Protein AF-A0A8D0CW54-F1 (afdb_monomer_lite)

Organism: Sander lucioperca (NCBI:txid283035)

Structure (mmCIF, N/CA/C/O backbone):
data_AF-A0A8D0CW54-F1
#
_entry.id   AF-A0A8D0CW54-F1
#
loop_
_atom_site.group_PDB
_atom_site.id
_atom_site.type_symbol
_atom_site.label_atom_id
_atom_site.label_alt_id
_atom_site.label_comp_id
_atom_site.label_asym_id
_atom_site.label_entity_id
_atom_site.label_seq_id
_atom_site.pdbx_PDB_ins_code
_atom_site.Cartn_x
_atom_site.Cartn_y
_atom_site.Cartn_z
_atom_site.occupancy
_atom_site.B_iso_or_equiv
_atom_site.auth_seq_id
_atom_site.auth_comp_id
_atom_site.auth_asym_id
_atom_site.auth_atom_id
_atom_site.pdbx_PDB_model_num
ATOM 1 N N . ILE A 1 1 ? 18.527 11.043 -19.816 1.00 37.56 1 ILE A N 1
ATOM 2 C CA . ILE A 1 1 ? 17.494 11.307 -18.784 1.00 37.56 1 ILE A CA 1
ATOM 3 C C . ILE A 1 1 ? 17.445 10.067 -17.911 1.00 37.56 1 ILE A C 1
ATOM 5 O O . ILE A 1 1 ? 16.970 9.041 -18.379 1.00 37.56 1 ILE A O 1
ATOM 9 N N . GLU A 1 2 ? 18.038 10.108 -16.717 1.00 41.84 2 GLU A N 1
ATOM 10 C CA . GLU A 1 2 ? 18.014 8.953 -15.816 1.00 41.84 2 GLU A CA 1
ATOM 11 C C . GLU A 1 2 ? 16.564 8.636 -15.440 1.00 41.84 2 GLU A C 1
ATOM 13 O O . GLU A 1 2 ? 15.854 9.465 -14.864 1.00 41.84 2 GLU A O 1
ATOM 18 N N . ALA A 1 3 ? 16.098 7.447 -15.815 1.00 60.56 3 ALA A N 1
ATOM 19 C CA . ALA A 1 3 ? 14.797 6.958 -15.404 1.00 60.56 3 ALA A CA 1
ATOM 20 C C . ALA A 1 3 ? 14.810 6.828 -13.878 1.00 60.56 3 ALA A C 1
ATOM 22 O O . ALA A 1 3 ? 15.427 5.914 -13.339 1.00 60.56 3 ALA A O 1
ATOM 23 N N . ILE A 1 4 ? 14.162 7.759 -13.167 1.00 60.91 4 ILE A N 1
ATOM 24 C CA . ILE A 1 4 ? 13.999 7.644 -11.715 1.00 60.91 4 ILE A CA 1
ATOM 25 C C . ILE A 1 4 ? 13.350 6.276 -11.444 1.00 60.91 4 ILE A C 1
ATOM 27 O O . ILE A 1 4 ? 12.227 6.068 -11.924 1.00 60.91 4 ILE A O 1
ATOM 31 N N . PRO A 1 5 ? 14.014 5.374 -10.690 1.00 67.12 5 PRO A N 1
ATOM 32 C CA . PRO A 1 5 ? 13.481 4.053 -10.386 1.00 67.12 5 PRO A CA 1
ATOM 33 C C . PRO A 1 5 ? 12.081 4.170 -9.791 1.00 67.12 5 PRO A C 1
ATOM 35 O O . PRO A 1 5 ? 11.826 5.068 -8.977 1.00 67.12 5 PRO A O 1
ATOM 38 N N . ALA A 1 6 ? 11.171 3.280 -10.190 1.00 67.69 6 ALA A N 1
ATOM 39 C CA . ALA A 1 6 ? 9.778 3.315 -9.743 1.00 67.69 6 ALA A CA 1
ATOM 40 C C . ALA A 1 6 ? 9.683 3.288 -8.208 1.00 67.69 6 ALA A C 1
ATOM 42 O O . ALA A 1 6 ? 8.872 3.998 -7.620 1.00 67.69 6 ALA A O 1
ATOM 43 N N . GLU A 1 7 ? 10.618 2.596 -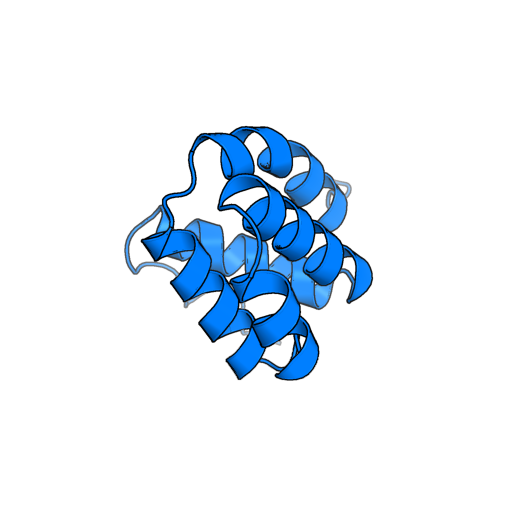7.557 1.00 67.56 7 GLU A N 1
ATOM 44 C CA . GLU A 1 7 ? 10.805 2.571 -6.105 1.00 67.56 7 GLU A CA 1
ATOM 45 C C . GLU A 1 7 ? 10.990 3.969 -5.483 1.00 67.56 7 GLU A C 1
ATOM 47 O O . GLU A 1 7 ? 10.370 4.298 -4.469 1.00 67.56 7 GLU A O 1
ATOM 52 N N . LYS A 1 8 ? 11.813 4.835 -6.096 1.00 70.94 8 LYS A N 1
ATOM 53 C CA . LYS A 1 8 ? 12.052 6.204 -5.602 1.00 70.94 8 LYS A CA 1
ATOM 54 C C . LYS A 1 8 ? 10.827 7.093 -5.801 1.00 70.94 8 LYS A C 1
ATOM 56 O O . LYS A 1 8 ? 10.568 7.968 -4.975 1.00 70.94 8 LYS A O 1
ATOM 61 N N . LYS A 1 9 ? 10.073 6.885 -6.884 1.00 73.25 9 LYS A N 1
ATOM 62 C CA . LYS A 1 9 ? 8.811 7.601 -7.111 1.00 73.25 9 LYS A CA 1
ATOM 63 C C . LYS A 1 9 ? 7.760 7.167 -6.092 1.00 73.25 9 LYS A C 1
ATOM 65 O O . LYS A 1 9 ? 7.144 8.034 -5.478 1.00 73.25 9 LYS A O 1
ATOM 70 N N . LEU A 1 10 ? 7.642 5.863 -5.839 1.00 72.62 10 LEU A N 1
ATOM 71 C CA . LEU A 1 10 ? 6.762 5.299 -4.814 1.00 72.62 10 LEU A CA 1
ATOM 72 C C . LEU A 1 10 ? 7.067 5.823 -3.417 1.00 72.62 10 LEU A C 1
ATOM 74 O O . LEU A 1 10 ? 6.155 6.191 -2.683 1.00 72.62 10 LEU A O 1
ATOM 78 N N . PHE A 1 11 ? 8.346 5.951 -3.070 1.00 71.94 11 PHE A N 1
ATOM 79 C CA . PHE A 1 11 ? 8.733 6.509 -1.780 1.00 71.94 11 PHE A CA 1
ATOM 80 C C . PHE A 1 11 ? 8.250 7.956 -1.589 1.00 71.94 11 PHE A C 1
ATOM 82 O O . PHE A 1 11 ? 7.841 8.327 -0.490 1.00 71.94 11 PHE A O 1
ATOM 89 N N . LYS A 1 12 ? 8.242 8.766 -2.659 1.00 74.56 12 LYS A N 1
ATOM 90 C CA . LYS A 1 12 ? 7.716 10.140 -2.619 1.00 74.56 12 LYS A CA 1
ATOM 91 C C . LYS A 1 12 ? 6.196 10.178 -2.487 1.00 74.56 12 LYS A C 1
ATOM 93 O O . LYS A 1 12 ? 5.689 10.982 -1.709 1.00 74.56 12 LYS A O 1
ATOM 98 N N . VAL A 1 13 ? 5.472 9.313 -3.204 1.00 72.31 13 VAL A N 1
ATOM 99 C CA . VAL A 1 13 ? 4.006 9.247 -3.069 1.00 72.31 13 VAL A CA 1
ATOM 100 C C . VAL A 1 13 ? 3.563 8.591 -1.768 1.00 72.31 13 VAL A C 1
ATOM 102 O O . VAL A 1 13 ? 2.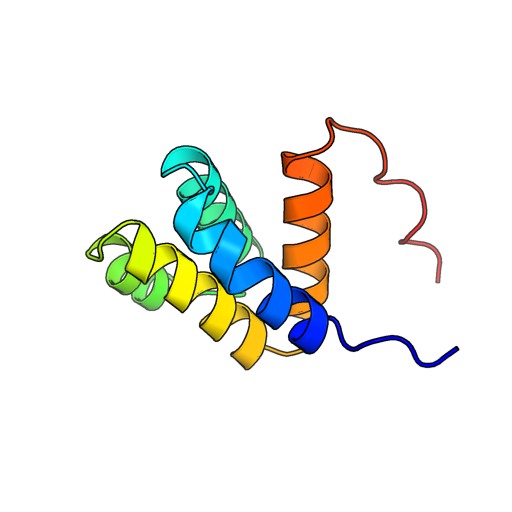458 8.874 -1.338 1.00 72.31 13 VAL A O 1
ATOM 105 N N . ARG A 1 14 ? 4.410 7.816 -1.077 1.00 77.44 14 ARG A N 1
ATOM 106 C CA . ARG A 1 14 ? 4.065 7.131 0.182 1.00 77.44 14 ARG A CA 1
ATOM 107 C C . ARG A 1 14 ? 3.402 8.026 1.219 1.00 77.44 14 ARG A C 1
ATOM 109 O O . ARG A 1 14 ? 2.408 7.617 1.803 1.00 77.44 14 ARG A O 1
ATOM 116 N N . LYS A 1 15 ? 3.922 9.235 1.441 1.00 77.00 15 LYS A N 1
ATOM 117 C CA . LYS A 1 15 ? 3.360 10.140 2.452 1.00 77.00 15 LYS A CA 1
ATOM 118 C C . LYS A 1 15 ? 1.948 10.602 2.067 1.00 77.00 15 LYS A C 1
ATOM 120 O O . LYS A 1 15 ? 1.014 10.391 2.829 1.00 77.00 15 LYS A O 1
ATOM 125 N N . GLY A 1 16 ? 1.790 11.132 0.853 1.00 74.88 16 GLY A N 1
ATOM 126 C CA . GLY A 1 16 ? 0.486 11.577 0.351 1.00 74.88 16 GLY A CA 1
ATOM 127 C C . GLY A 1 16 ? -0.499 10.428 0.120 1.00 74.88 16 GLY A C 1
ATOM 128 O O . GLY A 1 16 ? -1.699 10.606 0.278 1.00 74.88 16 GLY A O 1
ATOM 129 N N . PHE A 1 17 ? -0.001 9.234 -0.202 1.00 76.00 17 PHE A N 1
ATOM 130 C CA . PHE A 1 17 ? -0.802 8.031 -0.381 1.00 76.00 17 PHE A CA 1
ATOM 131 C C . PHE A 1 17 ? -1.374 7.552 0.951 1.00 76.00 17 PHE A C 1
ATOM 133 O O . PHE A 1 17 ? -2.576 7.371 1.049 1.00 76.00 17 PHE A O 1
ATOM 140 N N . VAL A 1 18 ? -0.557 7.426 2.001 1.00 80.50 18 VAL A N 1
ATOM 141 C CA . VAL A 1 18 ? -1.033 7.034 3.341 1.00 80.50 18 VAL A CA 1
ATOM 142 C C . VAL A 1 18 ? -2.064 8.031 3.886 1.00 80.50 18 VAL A C 1
ATOM 144 O O . VAL A 1 18 ? -3.046 7.627 4.504 1.00 80.50 18 VAL A O 1
ATOM 147 N N . GLU A 1 19 ? -1.867 9.328 3.641 1.00 79.31 19 GLU A N 1
ATOM 148 C CA . GLU A 1 19 ? -2.788 10.372 4.098 1.00 79.31 19 GLU A CA 1
ATOM 149 C C . GLU A 1 19 ? -4.089 10.392 3.266 1.00 79.31 19 GLU A C 1
ATOM 151 O O . GLU A 1 19 ? -5.181 10.404 3.839 1.00 79.31 19 GLU A O 1
ATOM 156 N N . GLY A 1 20 ? -3.988 10.313 1.933 1.00 73.44 20 GLY A N 1
ATOM 157 C CA . GLY A 1 20 ? -5.094 10.539 0.994 1.00 73.44 20 GLY A CA 1
ATOM 158 C C . GLY A 1 20 ? -5.796 9.300 0.420 1.00 73.44 20 GLY A C 1
ATOM 159 O O . GLY A 1 20 ? -6.827 9.453 -0.232 1.00 73.44 20 GLY A O 1
ATOM 160 N N . VAL A 1 21 ? -5.284 8.080 0.619 1.00 76.25 21 VAL A N 1
ATOM 161 C CA . VAL A 1 21 ? -5.918 6.863 0.077 1.00 76.25 21 VAL A CA 1
ATOM 162 C C . VAL A 1 21 ? -7.134 6.466 0.909 1.00 76.25 21 VAL A C 1
ATOM 164 O O . VAL A 1 21 ? -7.032 6.317 2.122 1.00 76.25 21 VAL A O 1
ATOM 167 N N . SER A 1 22 ? -8.295 6.264 0.291 1.00 81.06 22 SER A N 1
ATOM 168 C CA . SER A 1 22 ? -9.454 5.704 1.000 1.00 81.06 22 SER A CA 1
ATOM 169 C C . SER A 1 22 ? -9.275 4.197 1.253 1.00 81.06 22 SER A C 1
ATOM 171 O O . SER A 1 22 ? -8.559 3.528 0.505 1.00 81.06 22 SER A O 1
ATOM 173 N N . ASP A 1 23 ? -9.946 3.632 2.263 1.00 79.88 23 ASP A N 1
ATOM 174 C CA . ASP A 1 23 ? -9.946 2.172 2.489 1.00 79.88 23 ASP A CA 1
ATOM 175 C C . ASP A 1 23 ? -10.404 1.393 1.244 1.00 79.88 23 ASP A C 1
ATOM 177 O O . ASP A 1 23 ? -9.848 0.344 0.930 1.00 79.88 23 ASP A O 1
ATOM 181 N N . ALA A 1 24 ? -11.358 1.933 0.476 1.00 80.38 24 ALA A N 1
ATOM 182 C CA . ALA A 1 24 ? -11.838 1.307 -0.755 1.00 80.38 24 ALA A CA 1
ATOM 183 C C . ALA A 1 24 ? -10.740 1.225 -1.830 1.00 80.38 24 ALA A C 1
ATOM 185 O O . ALA A 1 24 ? -10.503 0.159 -2.398 1.00 80.38 24 ALA A O 1
ATOM 186 N N . ASN A 1 25 ? -10.027 2.329 -2.076 1.00 79.94 25 ASN A N 1
ATOM 187 C CA . ASN A 1 25 ? -8.902 2.350 -3.016 1.00 79.94 25 ASN A CA 1
ATOM 188 C C . ASN A 1 25 ? -7.765 1.425 -2.556 1.00 79.94 25 ASN A C 1
ATOM 190 O O . ASN A 1 25 ? -7.104 0.801 -3.384 1.00 79.94 25 ASN A O 1
ATOM 194 N N . LEU A 1 26 ? -7.536 1.339 -1.245 1.00 80.81 26 LEU A N 1
ATOM 195 C CA . LEU A 1 26 ? -6.503 0.495 -0.663 1.00 80.81 26 LEU A CA 1
ATOM 196 C C . LEU A 1 26 ? -6.830 -0.996 -0.804 1.00 80.81 26 LEU A C 1
ATOM 198 O O . LEU A 1 26 ? -5.968 -1.760 -1.230 1.00 80.81 26 LEU A O 1
ATOM 202 N N . ASN A 1 27 ? -8.075 -1.391 -0.530 1.00 81.06 27 ASN A N 1
ATOM 203 C CA . ASN A 1 27 ? -8.543 -2.764 -0.725 1.00 81.06 27 ASN A CA 1
ATOM 204 C C . ASN A 1 27 ? -8.487 -3.172 -2.202 1.00 81.06 27 ASN A C 1
ATOM 206 O O . ASN A 1 27 ? -7.977 -4.241 -2.513 1.00 81.06 27 ASN A O 1
ATOM 210 N N . GLN A 1 28 ? -8.882 -2.294 -3.131 1.00 80.44 28 GLN A N 1
ATOM 211 C CA . GLN A 1 28 ? -8.737 -2.566 -4.568 1.00 80.44 28 GLN A CA 1
ATOM 212 C C . GLN A 1 28 ? -7.277 -2.758 -4.999 1.00 80.44 28 GLN A C 1
ATOM 214 O O . GLN A 1 28 ? -6.989 -3.551 -5.896 1.00 80.44 28 GLN A O 1
ATOM 219 N N . LEU A 1 29 ? -6.344 -2.011 -4.401 1.00 78.50 29 LEU A N 1
ATOM 220 C CA . LEU A 1 29 ? -4.917 -2.188 -4.661 1.00 78.50 29 LEU A CA 1
ATOM 221 C C . LEU A 1 29 ? -4.419 -3.517 -4.094 1.00 78.50 29 LEU A C 1
ATOM 223 O O . LEU A 1 29 ? -3.688 -4.216 -4.788 1.00 78.50 29 LEU A O 1
ATOM 227 N N . LEU A 1 30 ? -4.837 -3.881 -2.882 1.00 80.25 30 LEU A N 1
ATOM 228 C CA . LEU A 1 30 ? -4.523 -5.174 -2.274 1.00 80.25 30 LEU A CA 1
ATOM 229 C C . LEU A 1 30 ? -5.034 -6.335 -3.132 1.00 80.25 30 LEU A C 1
ATOM 231 O O . LEU A 1 30 ? -4.239 -7.201 -3.482 1.00 80.25 30 LEU A O 1
ATOM 235 N N . ASP A 1 31 ? -6.292 -6.298 -3.573 1.00 82.38 31 ASP A N 1
ATOM 236 C CA . ASP A 1 31 ? -6.871 -7.322 -4.451 1.00 82.38 31 ASP A CA 1
ATOM 237 C C . ASP A 1 31 ? -6.093 -7.457 -5.763 1.00 82.38 31 ASP A C 1
ATOM 239 O O . ASP A 1 31 ? -5.808 -8.564 -6.214 1.00 82.38 31 ASP A O 1
ATOM 243 N N . LYS A 1 32 ? -5.685 -6.337 -6.375 1.00 76.81 32 LYS A N 1
ATOM 244 C CA . LYS A 1 32 ? -4.852 -6.362 -7.587 1.00 76.81 32 L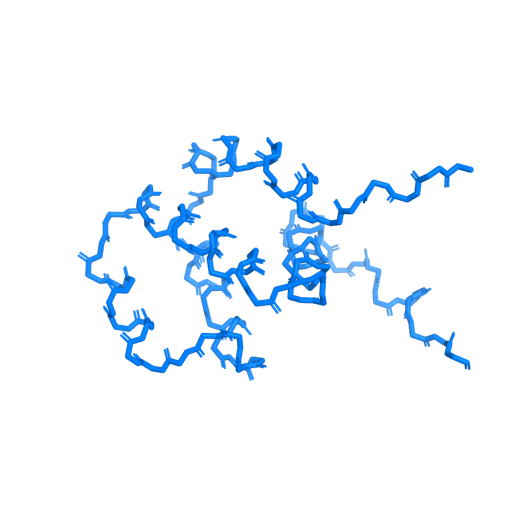YS A CA 1
ATOM 245 C C . LYS A 1 32 ? -3.469 -6.950 -7.325 1.00 76.81 32 LYS A C 1
ATOM 247 O O . LYS A 1 32 ? -2.963 -7.702 -8.153 1.00 76.81 32 LYS A O 1
ATOM 252 N N . LEU A 1 33 ? -2.844 -6.617 -6.198 1.00 77.50 33 LEU A N 1
ATOM 253 C CA . LEU A 1 33 ? -1.544 -7.177 -5.831 1.00 77.50 33 LEU A CA 1
ATOM 254 C C . LEU A 1 33 ? -1.638 -8.670 -5.515 1.00 77.50 33 LEU A C 1
ATOM 256 O O . LEU A 1 33 ? -0.722 -9.405 -5.878 1.00 77.50 33 LEU A O 1
ATOM 260 N N . LEU A 1 34 ? -2.730 -9.118 -4.896 1.00 81.62 34 LEU A N 1
ATOM 261 C CA . LEU A 1 34 ? -3.013 -10.530 -4.659 1.00 81.62 34 LEU A CA 1
ATOM 262 C C . LEU A 1 34 ? -3.230 -11.259 -5.988 1.00 81.62 34 LEU A C 1
ATOM 264 O O . LEU A 1 34 ? -2.583 -12.266 -6.257 1.00 81.62 34 LEU A O 1
ATOM 268 N N . HIS A 1 35 ? -4.055 -10.693 -6.871 1.00 76.94 35 HIS A N 1
ATOM 269 C CA . HIS A 1 35 ? -4.350 -11.256 -8.188 1.00 76.94 35 HIS A CA 1
ATOM 270 C C . HIS A 1 35 ? -3.097 -11.426 -9.057 1.00 76.94 35 HIS A C 1
ATOM 272 O O . HIS A 1 35 ? -2.952 -12.422 -9.759 1.00 76.94 35 HIS A O 1
ATOM 278 N N . VAL A 1 36 ? -2.164 -10.471 -8.997 1.00 69.81 36 VAL A N 1
ATOM 279 C CA . VAL A 1 36 ? -0.897 -10.531 -9.745 1.00 69.81 36 VAL A CA 1
ATOM 280 C C . VAL A 1 36 ? 0.172 -11.367 -9.012 1.00 69.81 36 VAL A C 1
ATOM 282 O O . VAL A 1 36 ? 1.274 -11.558 -9.524 1.00 69.81 36 VAL A O 1
ATOM 285 N N . GLY A 1 37 ? -0.124 -11.893 -7.817 1.00 73.44 37 GLY A N 1
ATOM 286 C CA . GLY A 1 37 ? 0.807 -12.702 -7.019 1.00 73.44 37 GLY A CA 1
ATOM 287 C C . GLY A 1 37 ? 1.947 -11.893 -6.386 1.00 73.44 37 GLY A C 1
ATOM 288 O O . GLY A 1 37 ? 3.000 -12.425 -6.014 1.00 73.44 37 GLY A O 1
ATOM 289 N N . VAL A 1 38 ? 1.777 -10.573 -6.275 1.00 75.69 38 VAL A N 1
ATOM 290 C CA . VAL A 1 38 ? 2.731 -9.697 -5.587 1.00 75.69 38 VAL A CA 1
ATOM 291 C C . VAL A 1 38 ? 2.641 -9.890 -4.079 1.00 75.69 38 VAL A C 1
ATOM 293 O O . VAL A 1 38 ? 3.677 -9.839 -3.431 1.00 75.69 38 VAL A O 1
ATOM 296 N N . ILE A 1 39 ? 1.463 -10.177 -3.538 1.00 77.94 39 ILE A N 1
ATOM 297 C CA . ILE A 1 39 ? 1.281 -10.579 -2.137 1.00 77.94 39 ILE A CA 1
ATOM 298 C C . ILE A 1 39 ? 0.624 -11.954 -2.081 1.00 77.94 39 ILE A C 1
ATOM 300 O O . ILE A 1 39 ? -0.102 -12.309 -3.008 1.00 77.94 39 ILE A O 1
ATOM 304 N N . ASN A 1 40 ? 0.912 -12.736 -1.044 1.00 82.62 40 ASN A N 1
ATOM 305 C CA . ASN A 1 40 ? 0.235 -14.014 -0.803 1.00 82.62 40 ASN A CA 1
ATOM 306 C C . ASN A 1 40 ? -0.980 -13.844 0.135 1.00 82.62 40 ASN A C 1
ATOM 308 O O . ASN A 1 40 ? -1.179 -12.781 0.728 1.00 82.62 40 ASN A O 1
ATOM 312 N N . ASP A 1 41 ? -1.795 -14.892 0.277 1.00 78.81 41 ASP A N 1
ATOM 313 C CA . ASP A 1 41 ? -2.984 -14.861 1.141 1.00 78.81 41 ASP A CA 1
ATOM 314 C C . ASP A 1 41 ? -2.641 -14.621 2.624 1.00 78.81 41 ASP A C 1
ATOM 316 O O . ASP A 1 41 ? -3.391 -13.953 3.334 1.00 78.81 41 ASP A O 1
ATOM 320 N N . GLU A 1 42 ? -1.485 -15.097 3.100 1.00 80.75 42 GLU A N 1
ATOM 321 C CA . GLU A 1 42 ? -1.009 -14.845 4.471 1.00 80.75 42 GLU A CA 1
ATOM 322 C C . GLU A 1 42 ? -0.659 -13.369 4.717 1.00 80.75 42 GLU A C 1
ATOM 324 O O . GLU A 1 42 ? -1.022 -12.791 5.747 1.00 80.75 42 GLU A O 1
ATOM 329 N N . GLU A 1 43 ? 0.026 -12.734 3.767 1.00 79.50 43 GLU A N 1
ATOM 330 C CA . GLU A 1 43 ? 0.353 -11.311 3.773 1.00 79.50 43 GLU A CA 1
ATOM 331 C C . GLU A 1 43 ? -0.933 -10.491 3.667 1.00 79.50 43 GLU A C 1
ATOM 333 O O . GLU A 1 43 ? -1.109 -9.545 4.428 1.00 79.50 43 GLU A O 1
ATOM 338 N N . MET A 1 44 ? -1.871 -10.885 2.800 1.00 79.62 44 MET A N 1
ATOM 339 C CA . MET A 1 44 ? -3.192 -10.260 2.674 1.00 79.62 44 MET A CA 1
ATOM 340 C C . MET A 1 44 ? -3.946 -10.273 4.012 1.00 79.62 44 MET A C 1
ATOM 342 O O . MET A 1 44 ? -4.423 -9.229 4.457 1.00 79.62 44 MET A O 1
ATOM 346 N N . GLN A 1 45 ? -4.009 -11.421 4.694 1.00 80.00 45 GLN A N 1
ATOM 347 C CA . GLN A 1 45 ? -4.638 -11.552 6.015 1.00 80.00 45 GLN A CA 1
ATOM 348 C C . GLN A 1 45 ? -3.929 -10.696 7.076 1.00 80.00 45 GLN A C 1
ATOM 350 O O . GLN A 1 45 ? -4.573 -9.976 7.844 1.00 80.00 45 GLN A O 1
ATOM 355 N N . SER A 1 46 ? -2.595 -10.706 7.073 1.00 78.44 46 SER A N 1
ATOM 356 C CA . SER A 1 46 ? -1.772 -9.907 7.988 1.00 78.44 46 SER A CA 1
ATOM 357 C C . SER A 1 46 ? -1.935 -8.405 7.770 1.00 78.44 46 SER A C 1
ATOM 359 O O . SER A 1 46 ? -1.870 -7.630 8.720 1.00 78.44 46 SER A O 1
ATOM 361 N N . VAL A 1 47 ? -2.152 -7.973 6.529 1.00 75.31 47 VAL A N 1
ATOM 362 C CA . VAL A 1 47 ? -2.417 -6.574 6.197 1.00 75.31 47 VAL A CA 1
ATOM 363 C C . VAL A 1 47 ? -3.866 -6.225 6.541 1.00 75.31 47 VAL A C 1
ATOM 365 O O . VAL A 1 47 ? -4.124 -5.158 7.090 1.00 75.31 47 VAL A O 1
ATOM 368 N N . ASN A 1 48 ? -4.826 -7.125 6.323 1.00 75.44 48 ASN A N 1
ATOM 369 C CA . ASN A 1 48 ? -6.239 -6.839 6.563 1.00 75.44 48 ASN A CA 1
ATOM 370 C C . ASN A 1 48 ? -6.572 -6.545 8.040 1.00 75.44 48 ASN A C 1
ATOM 372 O O . ASN A 1 48 ? -7.491 -5.771 8.311 1.00 75.44 48 ASN A O 1
ATOM 376 N N . THR A 1 49 ? -5.790 -7.086 8.978 1.00 78.19 49 THR A N 1
ATOM 377 C CA . THR A 1 49 ? -5.925 -6.834 10.427 1.00 78.19 49 THR A CA 1
ATOM 378 C C . THR A 1 49 ? -5.367 -5.479 10.887 1.00 78.19 49 THR A C 1
ATOM 380 O O . THR A 1 49 ? -5.585 -5.086 12.033 1.00 78.19 49 THR A O 1
ATOM 383 N N . LYS A 1 50 ? -4.664 -4.739 10.019 1.00 82.25 50 LYS A N 1
ATOM 384 C CA . LYS A 1 50 ? -4.006 -3.464 10.353 1.00 82.25 50 LYS A CA 1
ATOM 385 C C . LYS A 1 50 ? -4.892 -2.244 10.091 1.00 82.25 50 LYS A C 1
ATOM 387 O O . LYS A 1 50 ? -5.922 -2.323 9.428 1.00 82.25 50 LYS A O 1
ATOM 392 N N . THR A 1 51 ? -4.476 -1.078 10.586 1.00 84.12 51 THR A N 1
ATOM 393 C CA . THR A 1 51 ? -5.158 0.199 10.305 1.00 84.12 51 THR A CA 1
ATOM 394 C C . THR A 1 51 ? -4.955 0.635 8.848 1.00 84.12 51 THR A C 1
ATOM 396 O O . THR A 1 51 ? -3.952 0.272 8.238 1.00 84.12 51 THR A O 1
ATOM 399 N N . ARG A 1 52 ? -5.844 1.472 8.284 1.00 83.94 52 ARG A N 1
ATOM 400 C CA . ARG A 1 52 ? -5.710 2.036 6.916 1.00 83.94 52 ARG A CA 1
ATOM 401 C C . ARG A 1 52 ? -4.301 2.566 6.622 1.00 83.94 52 ARG A C 1
ATOM 403 O O . ARG A 1 52 ? -3.743 2.316 5.556 1.00 83.94 52 ARG A O 1
ATOM 410 N N . ALA A 1 53 ? -3.721 3.297 7.574 1.00 81.81 53 ALA A N 1
ATOM 411 C CA . ALA A 1 53 ? -2.405 3.901 7.410 1.00 81.81 53 ALA A CA 1
ATOM 412 C C . ALA A 1 53 ? -1.288 2.849 7.365 1.00 81.81 53 ALA A C 1
ATOM 414 O O . ALA A 1 53 ? -0.387 2.940 6.532 1.00 81.81 53 ALA A O 1
ATOM 415 N N . ASP A 1 54 ? -1.362 1.841 8.231 1.00 83.56 54 ASP A N 1
ATOM 416 C CA . ASP A 1 54 ? -0.391 0.747 8.261 1.00 83.56 54 ASP A CA 1
ATOM 417 C C . ASP A 1 54 ? -0.532 -0.160 7.040 1.00 83.56 54 ASP A C 1
ATOM 419 O O . ASP A 1 54 ? 0.474 -0.506 6.430 1.00 83.56 54 ASP A O 1
ATOM 423 N N . LYS A 1 55 ? -1.766 -0.436 6.602 1.00 84.50 55 LYS A N 1
ATOM 424 C CA . LYS A 1 55 ? -2.051 -1.135 5.344 1.00 84.50 55 LYS A CA 1
ATOM 425 C C . LYS A 1 55 ? -1.398 -0.437 4.155 1.00 84.50 55 LYS A C 1
ATOM 427 O O . LYS A 1 55 ? -0.743 -1.076 3.338 1.0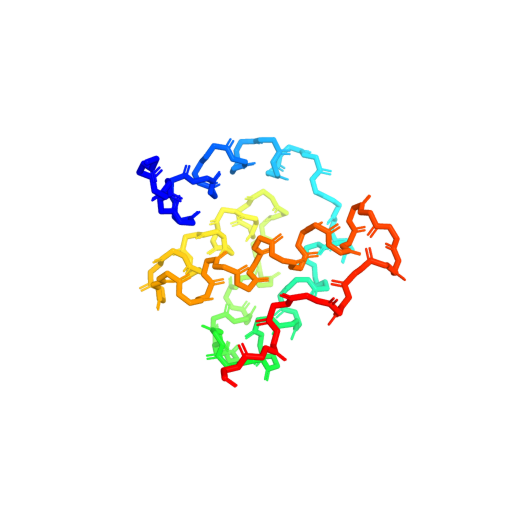0 84.50 55 LYS A O 1
ATOM 432 N N . ALA A 1 56 ? -1.538 0.885 4.065 1.00 83.25 56 ALA A N 1
ATOM 433 C CA . ALA A 1 56 ? -0.945 1.669 2.990 1.00 83.25 56 ALA A CA 1
ATOM 434 C C . ALA A 1 56 ? 0.592 1.656 3.033 1.00 83.25 56 ALA A C 1
ATOM 436 O O . ALA A 1 56 ? 1.228 1.576 1.981 1.00 83.25 56 ALA A O 1
ATOM 437 N N . ARG A 1 57 ? 1.198 1.703 4.228 1.00 83.94 57 ARG A N 1
ATOM 438 C CA . ARG A 1 57 ? 2.657 1.572 4.388 1.00 83.94 57 ARG A CA 1
ATOM 439 C C . ARG A 1 57 ? 3.143 0.196 3.952 1.00 83.94 57 ARG A C 1
ATOM 441 O O . ARG A 1 57 ? 4.025 0.128 3.100 1.00 83.94 57 ARG A O 1
ATOM 448 N N . ASP A 1 58 ? 2.524 -0.861 4.467 1.00 82.25 58 ASP A N 1
ATOM 449 C CA . ASP A 1 58 ? 2.866 -2.243 4.135 1.00 82.25 58 ASP A CA 1
ATOM 450 C C . ASP A 1 58 ? 2.722 -2.518 2.644 1.00 82.25 58 ASP A C 1
ATOM 452 O O . ASP A 1 58 ? 3.587 -3.149 2.049 1.00 82.25 58 ASP A O 1
ATOM 456 N N . LEU A 1 59 ? 1.667 -2.004 2.013 1.00 79.31 59 LEU A N 1
ATOM 457 C CA . LEU A 1 59 ? 1.450 -2.162 0.581 1.00 79.31 59 LEU A CA 1
ATOM 458 C C . LEU A 1 59 ? 2.607 -1.562 -0.229 1.00 79.31 59 LEU A C 1
ATOM 460 O O . LEU A 1 59 ? 3.156 -2.224 -1.111 1.00 79.31 59 LEU A O 1
ATOM 464 N N . ILE A 1 60 ? 3.025 -0.334 0.093 1.00 79.62 60 ILE A N 1
ATOM 465 C CA . ILE A 1 60 ? 4.172 0.298 -0.572 1.00 79.62 60 ILE A CA 1
ATOM 466 C C . ILE A 1 60 ? 5.470 -0.456 -0.275 1.00 79.62 60 ILE A C 1
ATOM 468 O O . ILE A 1 60 ? 6.271 -0.669 -1.187 1.00 79.62 60 ILE A O 1
ATOM 472 N N . ASP A 1 61 ? 5.687 -0.871 0.969 1.00 81.06 61 ASP A N 1
ATOM 473 C CA . ASP A 1 61 ? 6.920 -1.541 1.373 1.00 81.06 61 ASP A CA 1
ATOM 474 C C . ASP A 1 61 ? 7.023 -2.957 0.777 1.00 81.06 61 ASP A C 1
ATOM 476 O O . ASP A 1 61 ? 8.101 -3.365 0.345 1.00 81.06 61 ASP A O 1
ATOM 480 N N . THR A 1 62 ? 5.917 -3.689 0.649 1.00 78.25 62 THR A N 1
ATOM 481 C CA . THR A 1 62 ? 5.869 -5.006 -0.003 1.00 78.25 62 THR A CA 1
ATOM 482 C C . THR A 1 62 ? 6.077 -4.900 -1.509 1.00 78.25 62 THR A C 1
ATOM 484 O O . THR A 1 62 ? 6.902 -5.623 -2.070 1.00 78.25 62 TH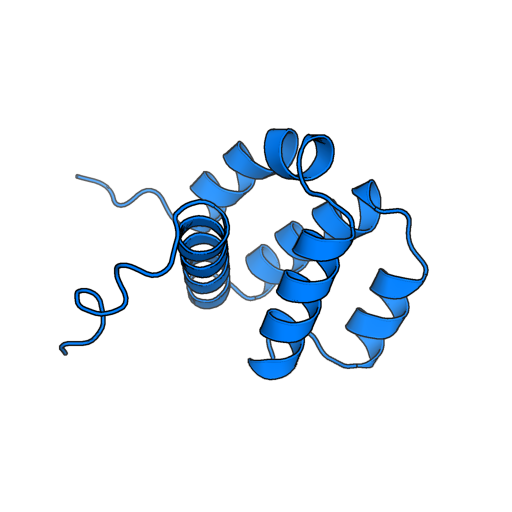R A O 1
ATOM 487 N N . VAL A 1 63 ? 5.435 -3.931 -2.165 1.00 76.94 63 VAL A N 1
ATOM 488 C CA . VAL A 1 63 ? 5.663 -3.648 -3.588 1.00 76.94 63 VAL A CA 1
ATOM 489 C C . VAL A 1 63 ? 7.111 -3.232 -3.858 1.00 76.94 63 VAL A C 1
ATOM 491 O O . VAL A 1 63 ? 7.700 -3.629 -4.866 1.00 76.94 63 VAL A O 1
ATOM 494 N N . ARG A 1 64 ? 7.714 -2.463 -2.946 1.00 77.62 64 ARG A N 1
ATOM 495 C CA . ARG A 1 64 ? 9.126 -2.088 -3.032 1.00 77.62 64 ARG A CA 1
ATOM 496 C C . ARG A 1 64 ? 10.042 -3.298 -2.836 1.00 77.62 64 ARG A C 1
ATOM 498 O O . ARG A 1 64 ? 10.974 -3.464 -3.616 1.00 77.62 64 ARG A O 1
ATOM 505 N N . ARG A 1 65 ? 9.767 -4.164 -1.852 1.00 77.19 65 ARG A N 1
ATOM 506 C CA . ARG A 1 65 ? 10.543 -5.396 -1.598 1.00 77.19 65 ARG A CA 1
ATOM 507 C C . ARG A 1 65 ? 10.473 -6.397 -2.753 1.00 77.19 65 ARG A C 1
ATOM 509 O O . ARG A 1 65 ? 11.465 -7.063 -3.023 1.00 77.19 65 ARG A O 1
ATOM 516 N N . LYS A 1 66 ? 9.346 -6.472 -3.466 1.00 75.50 66 LYS A N 1
ATOM 517 C CA . LYS A 1 66 ? 9.179 -7.322 -4.662 1.00 75.50 66 LYS A CA 1
ATOM 518 C C . LYS A 1 66 ? 9.942 -6.812 -5.895 1.00 75.50 66 LYS A C 1
ATOM 520 O O . LYS A 1 66 ? 10.133 -7.565 -6.847 1.00 75.50 66 LYS A O 1
ATOM 525 N N . GLY A 1 67 ? 10.408 -5.562 -5.881 1.00 69.69 67 GLY A N 1
ATOM 526 C CA . GLY A 1 67 ? 11.291 -4.986 -6.895 1.00 69.69 67 GLY A CA 1
ATOM 527 C C . GLY A 1 67 ? 10.600 -4.088 -7.927 1.00 69.69 67 GLY A C 1
ATOM 528 O O . GLY A 1 67 ? 9.391 -3.840 -7.897 1.00 69.69 67 GLY A O 1
ATOM 529 N N . ASN A 1 68 ? 11.392 -3.584 -8.881 1.00 69.31 68 ASN A N 1
ATOM 530 C CA . ASN A 1 68 ? 10.966 -2.538 -9.821 1.00 69.31 68 ASN A CA 1
ATOM 531 C C . ASN A 1 68 ? 9.723 -2.888 -10.659 1.00 69.31 68 ASN A C 1
ATOM 533 O O . ASN A 1 68 ? 8.937 -1.993 -10.963 1.00 69.31 68 ASN A O 1
ATOM 537 N N . LYS A 1 69 ? 9.507 -4.165 -11.012 1.00 71.19 69 LYS A N 1
ATOM 538 C CA . LYS A 1 69 ? 8.325 -4.598 -11.784 1.00 71.19 69 LYS A CA 1
ATOM 539 C C . LYS A 1 69 ? 7.023 -4.396 -11.006 1.00 71.19 69 LYS A C 1
ATOM 541 O O . LYS A 1 69 ? 6.078 -3.822 -11.537 1.00 71.19 69 LYS A O 1
ATOM 546 N N . ALA A 1 70 ? 6.998 -4.800 -9.735 1.00 72.50 70 ALA A N 1
ATOM 547 C CA . ALA A 1 70 ? 5.848 -4.580 -8.862 1.00 72.50 70 ALA A CA 1
ATOM 548 C C . ALA A 1 70 ? 5.632 -3.079 -8.619 1.00 72.50 70 ALA A C 1
ATOM 550 O O . ALA A 1 70 ? 4.507 -2.588 -8.650 1.00 72.50 70 ALA A O 1
ATOM 551 N N . SER A 1 71 ? 6.727 -2.335 -8.439 1.00 73.25 71 SER A N 1
ATOM 552 C CA . SER A 1 71 ? 6.690 -0.883 -8.260 1.00 73.25 71 SER A CA 1
ATOM 553 C C . SER A 1 71 ? 6.097 -0.147 -9.467 1.00 73.25 71 SER A C 1
ATOM 555 O O . SER A 1 71 ? 5.292 0.769 -9.302 1.00 73.25 71 SER A O 1
ATOM 557 N N . LEU A 1 72 ? 6.448 -0.569 -10.684 1.00 73.31 72 LEU A N 1
ATOM 558 C CA . LEU A 1 72 ? 5.856 -0.064 -11.924 1.00 73.31 72 LEU A CA 1
ATOM 559 C C . LEU A 1 72 ? 4.360 -0.366 -12.003 1.00 73.31 72 LEU A C 1
ATOM 561 O O . LEU A 1 72 ? 3.583 0.539 -12.292 1.00 73.31 72 LEU A O 1
ATOM 565 N N . LEU A 1 73 ? 3.958 -1.599 -11.693 1.00 73.44 73 LEU A N 1
ATOM 566 C CA . LEU A 1 73 ? 2.554 -2.009 -11.698 1.00 73.44 73 LEU A CA 1
ATOM 567 C C . LEU A 1 73 ? 1.714 -1.195 -10.706 1.00 73.44 73 LEU A C 1
ATOM 569 O O . LEU A 1 73 ? 0.604 -0.773 -11.027 1.00 73.44 73 LEU A O 1
ATOM 573 N N . LEU A 1 74 ? 2.242 -0.941 -9.507 1.00 74.38 74 LEU A N 1
ATOM 574 C CA . LEU A 1 74 ? 1.558 -0.122 -8.513 1.00 74.38 74 LEU A CA 1
ATOM 575 C C . LEU A 1 74 ? 1.434 1.327 -8.990 1.00 74.38 74 LEU A C 1
ATOM 577 O O . LEU A 1 74 ? 0.361 1.910 -8.877 1.00 74.38 74 LEU A O 1
ATOM 581 N N . MET A 1 75 ? 2.492 1.903 -9.571 1.00 73.19 75 MET A N 1
ATOM 582 C CA . MET A 1 75 ? 2.414 3.238 -10.171 1.00 73.19 75 MET A CA 1
ATOM 583 C C . MET A 1 75 ? 1.392 3.307 -11.308 1.00 73.19 75 MET A C 1
ATOM 585 O O . MET A 1 75 ? 0.650 4.283 -11.383 1.00 73.19 75 MET A O 1
ATOM 589 N N . ASP A 1 76 ? 1.337 2.290 -12.165 1.00 74.00 76 ASP A N 1
ATOM 590 C CA . ASP A 1 76 ? 0.370 2.208 -13.259 1.00 74.00 76 ASP A CA 1
ATOM 591 C C . ASP A 1 76 ? -1.061 2.070 -12.729 1.00 74.00 76 ASP A C 1
ATOM 593 O O . ASP A 1 76 ? -1.976 2.762 -13.170 1.00 74.00 76 ASP A O 1
ATOM 597 N N . THR A 1 77 ? -1.249 1.253 -11.695 1.00 71.56 77 THR A N 1
ATOM 598 C CA . THR A 1 77 ? -2.543 1.100 -11.030 1.00 71.56 77 THR A CA 1
ATOM 599 C C . THR A 1 77 ? -2.976 2.405 -10.374 1.00 71.56 77 THR A C 1
ATOM 601 O O . THR A 1 77 ? -4.112 2.818 -10.553 1.00 71.56 77 THR A O 1
ATOM 604 N N . LEU A 1 78 ? -2.083 3.106 -9.671 1.00 69.81 78 LEU A N 1
ATOM 605 C CA . LEU A 1 78 ? -2.377 4.421 -9.101 1.00 69.81 78 LEU A CA 1
ATOM 606 C C . LEU A 1 78 ? -2.727 5.431 -10.201 1.00 69.81 78 LEU A C 1
ATOM 608 O O . LEU A 1 78 ? -3.713 6.153 -10.079 1.00 69.81 78 LEU A O 1
ATOM 612 N N . HIS A 1 79 ? -1.974 5.465 -11.301 1.00 67.19 79 HIS A N 1
ATOM 613 C CA . HIS A 1 79 ? -2.254 6.386 -12.399 1.00 67.19 79 HIS A CA 1
ATOM 614 C C . HIS A 1 79 ? -3.611 6.094 -13.063 1.00 67.19 79 HIS A C 1
ATOM 616 O O . HIS A 1 79 ? -4.341 7.040 -13.333 1.00 67.19 79 HIS A O 1
ATOM 622 N N . ASN A 1 80 ? -3.988 4.821 -13.232 1.00 62.28 80 ASN A N 1
ATOM 623 C CA . ASN A 1 80 ? -5.290 4.398 -13.775 1.00 62.28 80 ASN A CA 1
ATOM 624 C C . ASN A 1 80 ? -6.459 4.484 -12.775 1.00 62.28 80 ASN A C 1
ATOM 626 O O . ASN A 1 80 ? -7.617 4.500 -13.181 1.00 62.28 80 ASN A O 1
ATOM 630 N N . THR A 1 81 ? -6.194 4.485 -11.468 1.00 57.44 81 THR A N 1
ATOM 631 C CA . THR A 1 81 ? -7.243 4.612 -10.443 1.00 57.44 81 THR A CA 1
ATOM 632 C C . THR A 1 81 ? -7.556 6.083 -10.149 1.00 57.44 81 THR A C 1
ATOM 634 O O . THR A 1 81 ? -8.697 6.411 -9.838 1.00 57.44 81 THR A O 1
ATOM 637 N N . PHE A 1 82 ? -6.571 6.984 -10.272 1.00 59.00 82 PHE A N 1
ATOM 638 C CA . PHE A 1 82 ? -6.750 8.428 -10.050 1.00 59.00 82 PHE A CA 1
ATOM 639 C C . PHE A 1 82 ? -6.971 9.243 -11.335 1.00 59.00 82 PHE A C 1
ATOM 641 O O . PHE A 1 82 ? -7.527 10.338 -11.270 1.00 59.00 82 PHE A O 1
ATOM 648 N N . LYS A 1 83 ? -6.590 8.728 -12.509 1.00 50.41 83 LYS A N 1
ATOM 649 C CA . LYS A 1 83 ? -7.101 9.193 -13.804 1.00 50.41 83 LYS A CA 1
ATOM 650 C C . LYS A 1 83 ? -7.975 8.086 -14.364 1.00 50.41 83 LYS A C 1
ATOM 652 O O . LYS A 1 83 ? -7.505 6.963 -14.460 1.00 50.41 83 LYS A O 1
ATOM 657 N N . GLY A 1 84 ? -9.221 8.397 -14.711 1.00 43.66 84 GLY A N 1
ATOM 658 C CA . GLY A 1 84 ? -10.155 7.443 -15.314 1.00 43.66 84 GLY A CA 1
ATOM 659 C C . GLY A 1 84 ? -9.585 6.674 -16.524 1.00 43.66 84 GLY A C 1
ATOM 660 O O . GLY A 1 84 ? -8.504 7.001 -17.018 1.00 43.66 84 GLY A O 1
ATOM 661 N N . PRO A 1 85 ? -10.318 5.654 -17.008 1.00 41.94 85 PRO A N 1
ATOM 662 C CA . PRO A 1 85 ? -9.837 4.545 -17.837 1.00 41.94 85 PRO A CA 1
ATOM 663 C C . PRO A 1 85 ? -9.394 4.988 -19.236 1.00 41.94 85 PRO A C 1
ATOM 665 O O . PRO A 1 85 ? -10.067 4.779 -20.234 1.00 41.94 85 PRO A O 1
ATOM 668 N N . THR A 1 86 ? -8.224 5.593 -19.308 1.00 44.44 86 THR A N 1
ATOM 669 C CA . THR A 1 86 ? -7.475 5.885 -20.524 1.00 44.44 86 THR A CA 1
ATOM 670 C C . THR A 1 86 ? -6.038 5.955 -20.035 1.00 44.44 86 THR A C 1
ATOM 672 O O . THR A 1 86 ? -5.641 6.938 -19.419 1.00 44.44 86 THR A O 1
ATOM 675 N N . LEU A 1 87 ? -5.262 4.878 -20.115 1.00 41.34 87 LEU A N 1
ATOM 676 C CA . LEU A 1 87 ? -4.325 4.678 -21.219 1.00 41.34 87 LEU A CA 1
ATOM 677 C C . LEU A 1 87 ? -3.678 3.284 -21.075 1.00 41.34 87 LEU A C 1
ATOM 679 O O . LEU A 1 87 ? -2.521 3.173 -20.683 1.00 41.34 87 LEU A O 1
ATOM 683 N N . GLN A 1 88 ? -4.391 2.210 -21.431 1.00 41.59 88 GLN A N 1
ATOM 684 C CA . GLN A 1 88 ? -3.758 0.890 -21.608 1.00 41.59 88 GLN A CA 1
ATOM 685 C C . GLN A 1 88 ? -3.011 0.732 -22.944 1.00 41.59 88 GLN A C 1
ATOM 687 O O . GLN A 1 88 ? -2.460 -0.328 -23.211 1.00 41.59 88 GLN A O 1
ATOM 692 N N . ASN A 1 89 ? -2.914 1.772 -23.779 1.00 35.62 89 ASN A N 1
ATOM 693 C CA . ASN A 1 89 ? -2.358 1.628 -25.126 1.00 35.62 89 ASN A CA 1
ATOM 694 C C . ASN A 1 89 ? -1.080 2.449 -25.364 1.00 35.62 89 ASN A C 1
ATOM 696 O O . ASN A 1 89 ? -1.035 3.291 -26.261 1.00 35.62 89 ASN A O 1
ATOM 700 N N . LYS A 1 90 ? -0.041 2.245 -24.536 1.00 40.72 90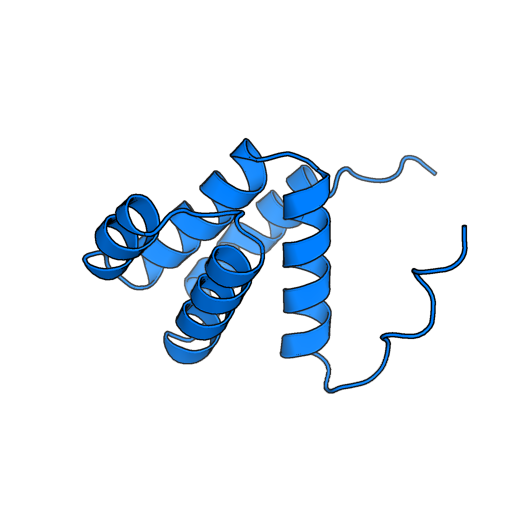 LYS A N 1
ATOM 701 C CA . LYS A 1 90 ? 1.325 2.677 -24.910 1.00 40.72 90 LYS A CA 1
ATOM 702 C C . LYS A 1 90 ? 2.509 1.942 -24.261 1.00 40.72 90 LYS A C 1
ATOM 704 O O . LYS A 1 90 ? 3.639 2.232 -24.633 1.00 40.72 90 LYS A O 1
ATOM 709 N N . TYR A 1 91 ? 2.301 1.013 -23.322 1.00 40.38 91 TYR A N 1
ATOM 710 C CA . TYR A 1 91 ? 3.414 0.334 -22.626 1.00 40.38 91 TYR A CA 1
ATOM 711 C C . TYR A 1 91 ? 3.541 -1.178 -22.898 1.00 40.38 91 TYR A C 1
ATOM 713 O O . TYR A 1 91 ? 4.414 -1.815 -22.318 1.00 40.38 91 TYR A O 1
ATOM 721 N N . TYR A 1 92 ? 2.757 -1.735 -23.829 1.00 41.56 92 TYR A N 1
ATOM 722 C CA . TYR A 1 92 ? 2.909 -3.111 -24.325 1.00 41.56 92 TYR A CA 1
ATOM 723 C C . TYR A 1 92 ? 3.120 -3.137 -25.849 1.00 41.56 92 TYR A C 1
ATOM 725 O O . TYR A 1 92 ? 2.215 -3.475 -26.597 1.00 41.56 92 TYR A O 1
ATOM 733 N N . CYS A 1 93 ? 4.323 -2.786 -26.304 1.00 30.73 93 CYS A N 1
ATOM 734 C CA . CYS A 1 93 ? 4.884 -3.263 -27.574 1.00 30.73 93 CYS A CA 1
ATOM 735 C C . CYS A 1 93 ? 6.381 -3.495 -27.334 1.00 30.73 93 CYS A C 1
ATOM 737 O O . CYS A 1 93 ? 7.134 -2.530 -27.192 1.00 30.73 93 CYS A O 1
ATOM 739 N N . PHE A 1 94 ? 6.758 -4.769 -27.195 1.00 36.22 94 PHE A N 1
ATOM 740 C CA . PHE A 1 94 ? 8.119 -5.251 -27.434 1.00 36.22 94 PHE A CA 1
ATOM 741 C C . PHE A 1 94 ? 8.342 -5.386 -28.940 1.00 36.22 94 PHE A C 1
ATOM 743 O O . PHE A 1 94 ? 7.346 -5.694 -29.636 1.00 36.22 94 PHE A O 1
#

Sequence (94 aa):
IEAIPAEKKLFKVRKGFVEGVSDANLNQLLDKLLHVGVINDEEMQSVNTKTRADKARDLIDTVRRKGNKASLLLMDTLHNTFKGPTLQNKYYCF

Secondary structure (DSSP, 8-state):
-----HHHHHHHHHHHHHHH--HHHHHHHHHHHHHTTSS-HHHHHHHHTS-HHHHHHHHHHHHHHT-HHHHHHHHHHHHHHHS-S--SSSS---

pLDDT: mean 70.55, std 13.82, range [30.73, 84.5]

InterPro domains:
  IPR001315 CARD domain [PF00619] (10-82)
  IPR001315 CARD domain [PS50209] (10-81)
  IPR001315 CARD domain [SM00114] (5-85)
  IPR011029 Death-like domain superfamily [G3DSA:1.10.533.10] (5-91)
  IPR011029 Death-like domain superfamily [SSF47986] (8-82)

Foldseek 3Di:
DPDPQLLNVLVVCLVVCLVPPDPVNLVVLLVVCCVVVLDDPVLSVVLVPDDSSVNSVSSSVSLVVSHRVSSVVSVVSVVCVVDPPDDPPDPPDD

Radius of gyration: 13.2 Å; chains: 1; bounding box: 30×26×38 Å